Protein AF-A0A2V6TMY0-F1 (afdb_monomer_lite)

Structure (mmCIF, N/CA/C/O backbone):
data_AF-A0A2V6TMY0-F1
#
_entry.id   AF-A0A2V6TMY0-F1
#
loop_
_atom_site.group_PDB
_atom_site.id
_atom_site.type_symbol
_atom_site.label_atom_id
_atom_site.label_alt_id
_atom_site.label_comp_id
_atom_site.label_asym_id
_atom_site.label_entity_id
_atom_site.label_seq_id
_atom_site.pdbx_PDB_ins_code
_atom_site.Cartn_x
_atom_site.Cartn_y
_atom_site.Cartn_z
_atom_site.occupancy
_atom_site.B_iso_or_equiv
_atom_site.auth_seq_id
_atom_site.auth_comp_id
_atom_site.auth_asym_id
_atom_site.auth_atom_id
_atom_site.pdbx_PDB_model_num
ATOM 1 N N . MET A 1 1 ? 0.282 22.328 -14.443 1.00 42.94 1 MET A N 1
ATOM 2 C CA . MET A 1 1 ? 0.517 20.896 -14.163 1.00 42.94 1 MET A CA 1
ATOM 3 C C . MET A 1 1 ? -0.831 20.280 -13.842 1.00 42.94 1 MET A C 1
ATOM 5 O O . MET A 1 1 ? -1.508 20.795 -12.964 1.00 42.94 1 MET A O 1
ATOM 9 N N . SER A 1 2 ? -1.287 19.315 -14.644 1.00 46.22 2 SER A N 1
ATOM 10 C CA . SER A 1 2 ? -2.617 18.709 -14.488 1.00 46.22 2 SER A CA 1
ATOM 11 C C . SER A 1 2 ? -2.608 17.704 -13.335 1.00 46.22 2 SER A C 1
ATOM 13 O O . SER A 1 2 ? -1.668 16.920 -13.233 1.00 46.22 2 SER A O 1
ATOM 15 N N . LEU A 1 3 ? -3.667 17.687 -12.518 1.00 50.88 3 LEU A N 1
ATOM 16 C CA . LEU A 1 3 ? -3.892 16.752 -11.401 1.00 50.88 3 LEU A CA 1
ATOM 17 C C . LEU A 1 3 ? -3.723 15.272 -11.816 1.00 50.88 3 LEU A C 1
ATOM 19 O O . LEU A 1 3 ? -3.318 14.422 -11.029 1.00 50.88 3 LEU A O 1
ATOM 23 N N . THR A 1 4 ? -3.991 14.974 -13.089 1.00 51.94 4 THR A N 1
ATOM 24 C CA . THR A 1 4 ? -3.849 13.645 -13.700 1.00 51.94 4 THR A CA 1
ATOM 25 C C . THR A 1 4 ? -2.406 13.185 -13.903 1.00 51.94 4 THR A C 1
ATOM 27 O O . THR A 1 4 ? -2.183 11.987 -14.045 1.00 51.94 4 THR A O 1
ATOM 30 N N . ASP A 1 5 ? -1.431 14.095 -13.941 1.00 46.50 5 ASP A N 1
ATOM 31 C CA . ASP A 1 5 ? -0.027 13.753 -14.211 1.00 46.50 5 ASP A CA 1
ATOM 32 C C . ASP A 1 5 ? 0.736 13.408 -12.918 1.00 46.50 5 ASP A C 1
ATOM 34 O O . ASP A 1 5 ? 1.532 12.467 -12.883 1.00 46.50 5 ASP A O 1
ATOM 38 N N . SER A 1 6 ? 0.390 14.080 -11.812 1.00 50.44 6 SER A N 1
ATOM 39 C CA . SER A 1 6 ? 0.864 13.748 -10.460 1.00 50.44 6 SER A CA 1
ATOM 40 C C . SER A 1 6 ? 0.336 12.399 -9.962 1.00 50.44 6 SER A C 1
ATOM 42 O O . SER A 1 6 ? 1.046 11.688 -9.260 1.00 50.44 6 SER A O 1
ATOM 44 N N . LEU A 1 7 ? -0.875 12.005 -10.376 1.00 52.88 7 LEU A N 1
ATOM 45 C CA . LEU A 1 7 ? -1.460 10.697 -10.047 1.00 52.88 7 LEU A CA 1
ATOM 46 C C . LEU A 1 7 ? -0.752 9.522 -10.744 1.00 52.88 7 LEU A C 1
ATOM 48 O O . LEU A 1 7 ? -0.811 8.396 -10.255 1.00 52.88 7 LEU A O 1
ATOM 52 N N . LYS A 1 8 ? -0.073 9.758 -11.876 1.00 52.94 8 LYS A N 1
ATOM 53 C CA . LYS A 1 8 ? 0.678 8.709 -12.585 1.00 52.94 8 LYS A CA 1
ATOM 54 C C . LYS A 1 8 ? 2.035 8.412 -11.945 1.00 52.94 8 LYS A C 1
ATOM 56 O O . LYS A 1 8 ? 2.419 7.252 -11.915 1.00 52.94 8 LYS A O 1
ATOM 61 N N . HIS A 1 9 ? 2.712 9.423 -11.400 1.00 56.88 9 HIS A N 1
ATOM 62 C CA . HIS A 1 9 ? 4.090 9.312 -10.895 1.00 56.88 9 HIS A CA 1
ATOM 63 C C . HIS A 1 9 ? 4.205 8.796 -9.452 1.00 56.88 9 HIS A C 1
ATOM 65 O O . HIS A 1 9 ? 5.306 8.691 -8.923 1.00 56.88 9 HIS A O 1
ATOM 71 N N . ASN A 1 10 ? 3.083 8.486 -8.800 1.00 79.56 10 ASN A N 1
ATOM 72 C CA . ASN A 1 10 ? 3.054 8.069 -7.399 1.00 79.56 10 ASN A CA 1
ATOM 73 C C . ASN A 1 10 ? 2.496 6.647 -7.235 1.00 79.56 10 ASN A C 1
ATOM 75 O O . ASN A 1 10 ? 1.781 6.368 -6.274 1.00 79.56 10 ASN A O 1
ATOM 79 N N . ARG A 1 11 ? 2.752 5.771 -8.218 1.00 91.06 11 ARG A N 1
ATOM 80 C CA . ARG A 1 11 ? 2.346 4.362 -8.180 1.00 91.06 11 ARG A CA 1
ATOM 81 C C . ARG A 1 11 ? 3.470 3.521 -7.594 1.00 91.06 11 ARG A C 1
ATOM 83 O O . ARG A 1 11 ? 4.617 3.613 -8.023 1.00 91.06 11 ARG A O 1
ATOM 90 N N . TYR A 1 12 ? 3.115 2.652 -6.662 1.00 94.56 12 TYR A N 1
ATOM 91 C CA . TYR A 1 12 ? 4.036 1.706 -6.059 1.00 94.56 12 TYR A CA 1
ATOM 92 C C . TYR A 1 12 ? 3.502 0.289 -6.186 1.00 94.56 12 TYR A C 1
ATOM 94 O O . TYR A 1 12 ? 2.299 0.062 -6.073 1.00 94.56 12 TYR A O 1
ATOM 102 N N . SER A 1 13 ? 4.406 -0.668 -6.380 1.00 95.62 13 SER A N 1
ATOM 103 C CA . SER A 1 13 ? 4.076 -2.083 -6.208 1.00 95.62 13 SER A CA 1
ATOM 104 C C . SER A 1 13 ? 4.143 -2.436 -4.730 1.00 95.62 13 SER A C 1
ATOM 106 O O . SER A 1 13 ? 5.159 -2.176 -4.083 1.00 95.62 13 SER A O 1
ATOM 108 N N . VAL A 1 14 ? 3.102 -3.055 -4.189 1.00 96.69 14 VAL A N 1
ATOM 109 C CA . VAL A 1 14 ? 3.128 -3.585 -2.825 1.00 96.69 14 VAL A CA 1
ATOM 110 C C . VAL A 1 14 ? 4.050 -4.799 -2.793 1.00 96.69 14 VAL A C 1
ATOM 112 O O . VAL A 1 14 ? 3.881 -5.745 -3.557 1.00 96.69 14 VAL A O 1
ATOM 115 N N . VAL A 1 15 ? 5.042 -4.775 -1.909 1.00 97.12 15 VAL A N 1
ATOM 116 C CA . VAL A 1 15 ? 5.999 -5.874 -1.720 1.00 97.12 15 VAL A CA 1
ATOM 117 C C . VAL A 1 15 ? 5.570 -6.756 -0.556 1.00 97.12 15 VAL A C 1
ATOM 119 O O . VAL A 1 15 ? 5.628 -7.978 -0.654 1.00 97.12 15 VAL A O 1
ATOM 122 N N . ALA A 1 16 ? 5.150 -6.143 0.550 1.00 96.75 16 ALA A N 1
ATOM 123 C CA . ALA A 1 16 ? 4.699 -6.852 1.738 1.00 96.75 16 ALA A CA 1
ATOM 124 C C . ALA A 1 16 ? 3.715 -5.997 2.539 1.00 96.75 16 ALA A C 1
ATOM 126 O O . ALA A 1 16 ? 3.828 -4.770 2.578 1.00 96.75 16 ALA A O 1
ATOM 127 N N . VAL A 1 17 ? 2.790 -6.673 3.214 1.00 96.06 17 VAL A N 1
ATOM 128 C CA . VAL A 1 17 ? 1.825 -6.071 4.132 1.00 96.06 17 VAL A CA 1
ATOM 129 C C . VAL A 1 17 ? 2.034 -6.701 5.500 1.00 96.06 17 VAL A C 1
ATOM 131 O O . VAL A 1 17 ? 1.924 -7.916 5.646 1.00 96.06 17 VAL A O 1
ATOM 134 N N . ASP A 1 18 ? 2.336 -5.882 6.500 1.00 94.88 18 ASP A N 1
ATOM 135 C CA . ASP A 1 18 ? 2.379 -6.291 7.899 1.00 94.88 18 ASP A CA 1
ATOM 136 C C . ASP A 1 18 ? 1.232 -5.604 8.643 1.00 94.88 18 ASP A C 1
ATOM 138 O O . ASP A 1 18 ? 1.367 -4.508 9.192 1.00 94.88 18 ASP A O 1
ATOM 142 N N . ALA A 1 19 ? 0.073 -6.262 8.641 1.00 90.94 19 ALA A N 1
ATOM 143 C CA . ALA A 1 19 ? -1.113 -5.774 9.335 1.00 90.94 19 ALA A CA 1
ATOM 144 C C . ALA A 1 19 ? -0.958 -5.801 10.867 1.00 90.94 19 ALA A C 1
ATOM 146 O O . ALA A 1 19 ? -1.648 -5.056 11.555 1.00 90.94 19 ALA A O 1
ATOM 147 N N . ALA A 1 20 ? -0.051 -6.622 11.411 1.00 91.19 20 ALA A N 1
ATOM 148 C CA . ALA A 1 20 ? 0.164 -6.709 12.852 1.00 91.19 20 ALA A CA 1
ATOM 149 C C . ALA A 1 20 ? 0.924 -5.488 13.385 1.00 91.19 20 ALA A C 1
ATOM 151 O O . ALA A 1 20 ? 0.629 -5.011 14.480 1.00 91.19 20 ALA A O 1
ATOM 152 N N . THR A 1 21 ? 1.883 -4.967 12.613 1.00 92.62 21 THR A N 1
ATOM 153 C CA . THR A 1 21 ? 2.641 -3.758 12.982 1.00 92.62 21 THR A CA 1
ATOM 154 C C . THR A 1 21 ? 2.195 -2.495 12.244 1.00 92.62 21 THR A C 1
ATOM 156 O O . THR A 1 21 ? 2.762 -1.423 12.465 1.00 92.62 21 THR A O 1
ATOM 159 N N . GLY A 1 22 ? 1.168 -2.598 11.394 1.00 94.56 22 GLY A N 1
ATOM 160 C CA . GLY A 1 22 ? 0.623 -1.476 10.632 1.00 94.56 22 GLY A CA 1
ATOM 161 C C . GLY A 1 22 ? 1.624 -0.917 9.622 1.00 94.56 22 GLY A C 1
ATOM 162 O O . GLY A 1 22 ? 1.733 0.302 9.471 1.00 94.56 22 GLY A O 1
ATOM 163 N N . ARG A 1 23 ? 2.408 -1.787 8.975 1.00 96.62 23 ARG A N 1
ATOM 164 C CA . ARG A 1 23 ? 3.457 -1.399 8.025 1.00 96.62 23 ARG A CA 1
ATOM 165 C C . ARG A 1 23 ? 3.157 -1.903 6.626 1.00 96.62 23 ARG A C 1
ATOM 167 O O . ARG A 1 23 ? 2.764 -3.050 6.428 1.00 96.62 23 ARG A O 1
ATOM 174 N N . LEU A 1 24 ? 3.416 -1.041 5.651 1.00 96.94 24 LEU A N 1
ATOM 175 C CA . LEU A 1 24 ? 3.310 -1.366 4.238 1.00 96.94 24 LEU A CA 1
ATOM 176 C C . LEU A 1 24 ? 4.671 -1.176 3.581 1.00 96.94 24 LEU A C 1
ATOM 178 O O . LEU A 1 24 ? 5.219 -0.073 3.590 1.00 96.94 24 LEU A O 1
ATOM 182 N N . ARG A 1 25 ? 5.203 -2.246 2.990 1.00 97.50 25 ARG A N 1
ATOM 183 C CA . ARG A 1 25 ? 6.418 -2.175 2.184 1.00 97.50 25 ARG A CA 1
ATOM 184 C C . ARG A 1 25 ? 6.042 -2.057 0.727 1.00 97.50 25 ARG A C 1
ATOM 186 O O . ARG A 1 25 ? 5.353 -2.924 0.188 1.00 97.50 25 ARG A O 1
ATOM 193 N N . VAL A 1 26 ? 6.555 -1.027 0.074 1.00 96.56 26 VAL A N 1
ATOM 194 C CA . VAL A 1 26 ? 6.282 -0.765 -1.334 1.00 96.56 26 VAL A CA 1
ATOM 195 C C . VAL A 1 26 ? 7.567 -0.580 -2.126 1.00 96.56 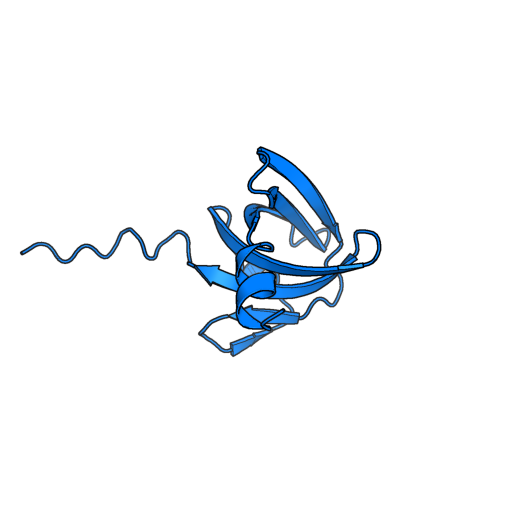26 VAL A C 1
ATOM 197 O O . VAL A 1 26 ? 8.618 -0.266 -1.567 1.00 96.56 26 VAL A O 1
ATOM 200 N N . ARG A 1 27 ? 7.480 -0.786 -3.438 1.00 96.31 27 ARG A N 1
ATOM 201 C CA . ARG A 1 27 ? 8.560 -0.588 -4.400 1.00 96.31 27 ARG A CA 1
ATOM 202 C C . ARG A 1 27 ? 8.165 0.490 -5.398 1.00 96.31 27 ARG A C 1
ATOM 204 O O . ARG A 1 27 ? 7.107 0.387 -6.022 1.00 96.31 27 ARG A O 1
ATOM 211 N N . SER A 1 28 ? 9.007 1.510 -5.526 1.00 92.50 28 SER A N 1
ATOM 212 C CA . SER A 1 28 ? 8.842 2.576 -6.517 1.00 92.50 28 SER A CA 1
ATOM 213 C C . SER A 1 28 ? 9.298 2.134 -7.909 1.00 92.50 28 SER A C 1
ATOM 215 O O . SER A 1 28 ? 9.951 1.104 -8.063 1.00 92.50 28 SER A O 1
ATOM 217 N N . GLU A 1 29 ? 9.014 2.950 -8.924 1.00 87.69 29 GLU A N 1
ATOM 218 C CA . GLU A 1 29 ? 9.514 2.733 -10.292 1.00 87.69 29 GLU A CA 1
ATOM 219 C C . GLU A 1 29 ? 11.048 2.748 -10.389 1.00 87.69 29 GLU A C 1
ATOM 221 O O . GLU A 1 29 ? 11.620 2.140 -11.286 1.00 87.69 29 GLU A O 1
ATOM 226 N N . ALA A 1 30 ? 11.734 3.396 -9.441 1.00 89.88 30 ALA A N 1
ATOM 227 C CA . ALA A 1 30 ? 13.194 3.370 -9.338 1.00 89.88 30 ALA A CA 1
ATOM 228 C C . ALA A 1 30 ? 13.730 2.080 -8.680 1.00 89.88 30 ALA A C 1
ATOM 230 O O . ALA A 1 30 ? 14.896 2.032 -8.292 1.00 89.88 30 ALA A O 1
ATOM 231 N N . GLU A 1 31 ? 12.881 1.060 -8.505 1.00 89.69 31 GLU A N 1
ATOM 232 C CA . GLU A 1 31 ? 13.186 -0.225 -7.860 1.00 89.69 31 GLU A CA 1
ATOM 233 C C . GLU A 1 31 ? 13.648 -0.098 -6.394 1.00 89.69 31 GLU A C 1
ATOM 235 O O . GLU A 1 31 ? 14.222 -1.023 -5.815 1.00 89.69 31 GLU A O 1
ATOM 240 N N . LEU A 1 32 ? 13.361 1.038 -5.749 1.00 93.44 32 LEU A N 1
ATOM 241 C CA . LEU A 1 32 ? 13.673 1.260 -4.340 1.00 93.44 32 LEU A CA 1
ATOM 242 C C . LEU A 1 32 ? 12.523 0.773 -3.464 1.00 93.44 32 LEU A C 1
ATOM 244 O O . LEU A 1 32 ? 11.368 1.157 -3.656 1.00 93.44 32 LEU A O 1
ATOM 248 N N . CYS A 1 33 ? 12.855 -0.057 -2.476 1.00 96.12 33 CYS A N 1
ATOM 249 C CA . CYS A 1 33 ? 11.913 -0.476 -1.446 1.00 96.12 33 CYS A CA 1
ATOM 250 C C . CYS A 1 33 ? 11.860 0.552 -0.315 1.00 96.12 33 CYS A C 1
ATOM 252 O O . CYS A 1 33 ? 12.898 1.010 0.162 1.00 96.12 33 CYS A O 1
ATOM 254 N N . THR A 1 34 ? 10.662 0.875 0.154 1.00 95.50 34 THR A N 1
ATOM 255 C CA . THR A 1 34 ? 10.448 1.759 1.305 1.00 95.50 34 THR A CA 1
ATOM 256 C C . THR A 1 34 ? 9.301 1.229 2.154 1.00 95.50 34 THR A C 1
ATOM 258 O O . THR A 1 34 ? 8.314 0.718 1.624 1.00 95.50 34 THR A O 1
ATOM 261 N N . ASP A 1 35 ? 9.453 1.333 3.472 1.00 96.50 35 ASP A N 1
ATOM 262 C CA . ASP A 1 35 ? 8.434 0.957 4.446 1.00 96.50 35 ASP A CA 1
ATOM 263 C C . ASP A 1 35 ? 7.697 2.212 4.928 1.00 96.50 35 ASP A C 1
ATOM 265 O O . ASP A 1 35 ? 8.329 3.176 5.367 1.00 96.50 35 ASP A O 1
ATOM 269 N N . PHE A 1 36 ? 6.367 2.179 4.893 1.00 96.06 36 PHE A N 1
ATOM 270 C CA . PHE A 1 36 ? 5.503 3.228 5.427 1.00 96.06 36 PHE A CA 1
ATOM 271 C C . PHE A 1 36 ? 4.757 2.739 6.663 1.00 96.06 36 PHE A C 1
ATOM 273 O O . PHE A 1 36 ? 4.228 1.624 6.695 1.00 96.06 36 PHE A O 1
ATOM 280 N N . ALA A 1 37 ? 4.697 3.590 7.685 1.00 96.06 37 ALA A N 1
ATOM 281 C CA . ALA A 1 37 ? 3.799 3.391 8.814 1.00 96.06 37 ALA A CA 1
ATOM 282 C C . ALA A 1 37 ? 2.387 3.833 8.409 1.00 96.06 37 ALA A C 1
ATOM 284 O O . ALA A 1 37 ? 2.207 4.944 7.914 1.00 96.06 37 ALA A O 1
ATOM 285 N N . CYS A 1 38 ? 1.395 2.976 8.625 1.00 92.88 38 CYS A N 1
ATOM 286 C CA . CYS A 1 38 ? 0.055 3.141 8.061 1.00 92.88 38 CYS A CA 1
ATOM 287 C C . CYS A 1 38 ? -1.056 3.226 9.117 1.00 92.88 38 CYS A C 1
ATOM 289 O O . CYS A 1 38 ? -2.208 3.050 8.757 1.00 92.88 38 CYS A O 1
ATOM 291 N N . GLY A 1 39 ? -0.710 3.488 10.387 1.00 85.12 39 GLY A N 1
ATOM 292 C CA . GLY A 1 39 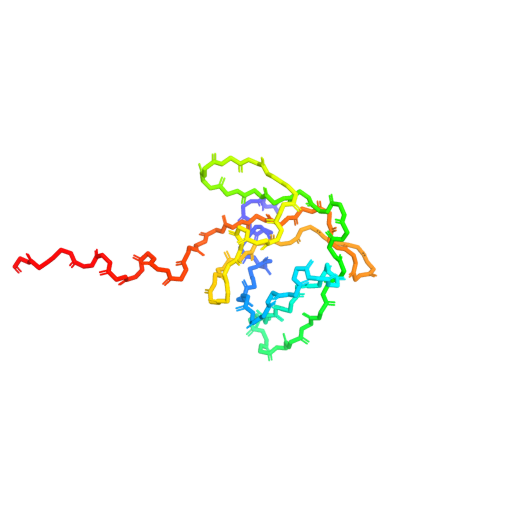? -1.598 3.501 11.567 1.00 85.12 39 GLY A CA 1
ATOM 293 C C . GLY A 1 39 ? -3.102 3.601 11.277 1.00 85.12 39 GLY A C 1
ATOM 294 O O . GLY A 1 39 ? -3.768 2.577 11.222 1.00 85.12 39 GLY A O 1
ATOM 295 N N . GLU A 1 40 ? -3.604 4.820 11.063 1.00 86.94 40 GLU A N 1
ATOM 296 C CA . GLU A 1 40 ? -5.016 5.105 10.735 1.00 86.94 40 GLU A CA 1
ATOM 297 C C . GLU A 1 40 ? -5.210 5.456 9.247 1.00 86.94 40 GLU A C 1
ATOM 299 O O . GLU A 1 40 ? -6.128 6.193 8.889 1.00 86.94 40 GLU A O 1
ATOM 304 N N . ALA A 1 41 ? -4.313 5.003 8.366 1.00 93.88 41 ALA A N 1
ATOM 305 C CA . ALA A 1 41 ? -4.395 5.334 6.947 1.00 93.88 41 ALA A CA 1
ATOM 306 C C . ALA A 1 41 ? -5.732 4.849 6.361 1.00 93.88 41 ALA A C 1
ATOM 308 O O . ALA A 1 41 ? -6.156 3.721 6.620 1.00 93.88 41 ALA A O 1
ATOM 309 N N . GLU A 1 42 ? -6.406 5.696 5.580 1.00 96.56 42 GLU A N 1
ATOM 310 C CA . GLU A 1 42 ? -7.611 5.290 4.852 1.00 96.56 42 GLU A CA 1
ATOM 311 C C . GLU A 1 42 ? -7.191 4.410 3.670 1.00 96.56 42 GLU A C 1
ATOM 313 O O . GLU A 1 42 ? -6.401 4.822 2.821 1.00 96.56 42 GLU A O 1
ATOM 318 N N . VAL A 1 43 ? -7.706 3.187 3.617 1.00 96.25 43 VAL A N 1
ATOM 319 C CA . VAL A 1 43 ? -7.534 2.267 2.495 1.00 96.25 43 VAL A CA 1
ATOM 320 C C . VAL A 1 43 ? -8.728 2.434 1.565 1.00 96.25 43 VAL A C 1
ATOM 322 O O . VAL A 1 43 ? -9.871 2.210 1.960 1.00 96.25 43 VAL A O 1
ATOM 325 N N . VAL A 1 44 ? -8.470 2.836 0.323 1.00 95.31 44 VAL A N 1
ATOM 326 C CA . VAL A 1 44 ? -9.500 3.054 -0.696 1.00 95.31 44 VAL A CA 1
ATOM 327 C C . VAL A 1 44 ? -9.361 2.005 -1.789 1.00 95.31 44 VAL A C 1
ATOM 329 O O . VAL A 1 44 ? -8.338 1.940 -2.473 1.00 95.31 44 VAL A O 1
ATOM 332 N N . THR A 1 45 ? -10.404 1.204 -1.964 1.00 93.31 45 THR A N 1
ATOM 333 C CA . THR A 1 45 ? -10.509 0.146 -2.970 1.00 93.31 45 THR A CA 1
ATOM 334 C C . THR A 1 45 ? -11.752 0.365 -3.833 1.00 93.31 45 THR A C 1
ATOM 336 O O . THR A 1 45 ? -12.527 1.299 -3.605 1.00 93.31 45 THR A O 1
ATOM 339 N N . ASP A 1 46 ? -11.968 -0.497 -4.826 1.00 89.06 46 ASP A N 1
ATOM 340 C CA . ASP A 1 46 ? -13.186 -0.451 -5.642 1.00 89.06 46 ASP A CA 1
ATOM 341 C C . ASP A 1 46 ? -14.429 -0.892 -4.847 1.00 89.06 46 ASP A C 1
ATOM 343 O O . ASP A 1 46 ? -15.546 -0.469 -5.145 1.00 89.06 46 ASP A O 1
ATOM 347 N N . GLU A 1 47 ? -14.241 -1.698 -3.797 1.00 87.62 47 GLU A N 1
ATOM 348 C CA . GLU A 1 47 ? -15.307 -2.143 -2.895 1.00 87.62 47 GLU A CA 1
ATOM 349 C C . GLU A 1 47 ? -15.708 -1.079 -1.859 1.00 87.62 47 GLU A C 1
ATOM 351 O O . GLU A 1 47 ? -16.771 -1.186 -1.242 1.00 87.62 47 GLU A O 1
ATOM 356 N N . GLY A 1 48 ? -14.887 -0.040 -1.668 1.00 92.31 48 GLY A N 1
ATOM 357 C CA . GLY A 1 48 ? -15.189 1.071 -0.775 1.00 92.31 48 GLY A CA 1
ATOM 358 C C . GLY A 1 48 ? -13.973 1.614 -0.031 1.00 92.31 48 GLY A C 1
ATOM 359 O O . GLY A 1 48 ? -12.866 1.686 -0.556 1.00 92.31 48 GLY A O 1
ATOM 360 N N . ARG A 1 49 ? -14.210 2.073 1.199 1.00 95.38 49 ARG A N 1
ATOM 361 C CA . ARG A 1 49 ? -13.193 2.677 2.066 1.00 95.38 49 ARG A CA 1
ATOM 362 C C . ARG A 1 49 ? -13.130 1.924 3.386 1.00 95.38 49 ARG A C 1
ATOM 364 O O . ARG A 1 49 ? -14.175 1.632 3.970 1.00 95.38 49 ARG A O 1
ATOM 371 N N . SER A 1 50 ? -11.926 1.639 3.857 1.00 95.06 50 SER A N 1
ATOM 372 C CA . SER A 1 50 ? -11.663 0.985 5.137 1.00 95.06 50 SER A CA 1
ATOM 373 C C . SER A 1 50 ? -10.406 1.578 5.789 1.00 95.06 50 SER A C 1
ATOM 375 O O . SER A 1 50 ? -9.812 2.522 5.277 1.00 95.06 50 SER A O 1
ATOM 377 N N . HIS A 1 51 ? -9.998 1.031 6.931 1.00 93.06 51 HIS A N 1
ATOM 378 C CA . HIS A 1 51 ? -8.672 1.265 7.525 1.00 93.06 51 HIS A CA 1
ATOM 379 C C . HIS A 1 51 ? -7.881 -0.048 7.647 1.00 93.06 51 HIS A C 1
ATOM 381 O O . HIS A 1 51 ? -6.886 -0.142 8.363 1.00 93.06 51 HIS A O 1
ATOM 387 N N . ALA A 1 52 ? -8.354 -1.108 6.988 1.00 90.31 52 ALA A N 1
ATOM 388 C CA . ALA A 1 52 ? -7.799 -2.439 7.137 1.00 90.31 52 ALA A CA 1
ATOM 389 C C . ALA A 1 52 ? -6.733 -2.680 6.066 1.00 90.31 52 ALA A C 1
ATOM 391 O O . ALA A 1 52 ? -7.038 -2.942 4.907 1.00 90.31 52 ALA A O 1
ATOM 392 N N . LEU A 1 53 ? -5.458 -2.686 6.467 1.00 92.38 53 LEU A N 1
ATOM 393 C CA . LEU A 1 53 ? -4.365 -3.084 5.568 1.00 92.38 53 LEU A CA 1
ATOM 394 C C . LEU A 1 53 ? -4.522 -4.508 5.023 1.00 92.38 53 LEU A C 1
ATOM 396 O O . LEU A 1 53 ? -3.959 -4.818 3.980 1.00 92.38 53 LEU A O 1
ATOM 400 N N . ALA A 1 54 ? -5.288 -5.364 5.708 1.00 89.19 54 ALA A N 1
ATOM 401 C CA . ALA A 1 54 ? -5.620 -6.709 5.243 1.00 89.19 54 ALA A CA 1
ATOM 402 C C . ALA A 1 54 ? -6.374 -6.720 3.897 1.00 89.19 54 ALA A C 1
ATOM 404 O O . ALA A 1 54 ? -6.383 -7.749 3.228 1.00 89.19 54 ALA A O 1
ATOM 405 N N . ASP A 1 55 ? -6.949 -5.587 3.483 1.00 91.50 55 ASP A N 1
ATOM 406 C CA . ASP A 1 55 ? -7.611 -5.430 2.186 1.00 91.50 55 ASP A CA 1
ATOM 407 C C . ASP A 1 55 ? -6.613 -5.193 1.035 1.00 91.50 55 ASP A C 1
ATOM 409 O O . ASP A 1 55 ? -7.025 -5.069 -0.118 1.00 91.50 55 ASP A O 1
ATOM 413 N N . ILE A 1 56 ? -5.308 -5.106 1.319 1.00 94.44 56 ILE A N 1
ATOM 414 C CA . ILE A 1 56 ? -4.227 -4.904 0.346 1.00 94.44 56 ILE A CA 1
ATOM 415 C C . ILE A 1 56 ? -3.414 -6.193 0.225 1.00 94.44 56 ILE A C 1
ATOM 417 O O . ILE A 1 56 ? -3.071 -6.819 1.228 1.00 94.44 56 ILE A O 1
ATOM 421 N N . ASN A 1 57 ? -3.035 -6.560 -1.000 1.00 94.75 57 ASN A N 1
ATOM 422 C CA . ASN A 1 57 ? -2.230 -7.751 -1.256 1.00 94.75 57 ASN A CA 1
ATOM 423 C C . ASN A 1 57 ? -0.827 -7.406 -1.776 1.00 94.75 57 ASN A C 1
ATOM 425 O O . ASN A 1 57 ? -0.662 -6.445 -2.533 1.00 94.75 57 ASN A O 1
ATOM 429 N N . PRO A 1 58 ? 0.205 -8.207 -1.445 1.00 95.75 58 PRO A N 1
ATOM 430 C CA . PRO A 1 58 ? 1.467 -8.182 -2.175 1.00 95.75 58 PRO A CA 1
ATOM 431 C C . PRO A 1 58 ? 1.243 -8.349 -3.684 1.00 95.75 58 PRO A C 1
ATOM 433 O O . PRO A 1 58 ? 0.528 -9.248 -4.118 1.00 95.75 58 PRO A O 1
ATOM 436 N N . GLY A 1 59 ? 1.868 -7.480 -4.475 1.00 94.38 59 GLY A N 1
ATOM 437 C CA . GLY A 1 59 ? 1.690 -7.388 -5.923 1.00 94.38 59 GLY A CA 1
ATOM 438 C C . GLY A 1 59 ? 0.629 -6.381 -6.376 1.00 94.38 59 GLY A C 1
ATOM 439 O O . GLY A 1 59 ? 0.646 -6.006 -7.548 1.00 94.38 59 GLY A O 1
ATOM 440 N N . ASP A 1 60 ? -0.246 -5.900 -5.483 1.00 95.12 60 ASP A N 1
ATOM 441 C CA . ASP A 1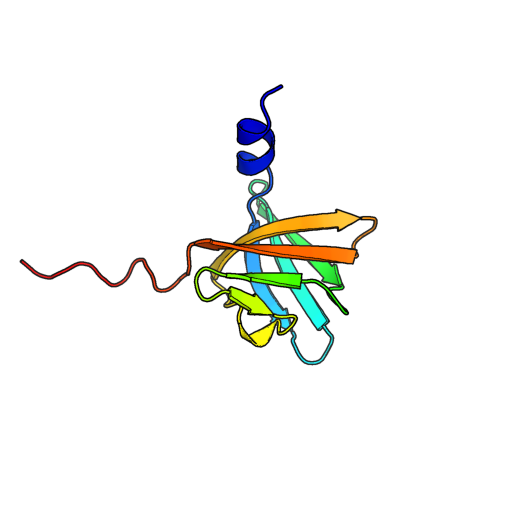 60 ? -1.163 -4.805 -5.813 1.00 95.12 60 ASP A CA 1
ATOM 442 C C . ASP A 1 60 ? -0.364 -3.554 -6.207 1.00 95.12 60 ASP A C 1
ATOM 444 O O . ASP A 1 60 ? 0.745 -3.308 -5.719 1.00 95.12 60 ASP A O 1
ATOM 448 N N . ILE A 1 61 ? -0.942 -2.734 -7.083 1.00 94.56 61 ILE A N 1
ATOM 449 C CA . ILE A 1 61 ? -0.417 -1.403 -7.378 1.00 94.56 61 ILE A CA 1
ATOM 450 C C . ILE A 1 61 ? -1.250 -0.392 -6.601 1.00 94.56 61 ILE A C 1
ATOM 452 O O . ILE A 1 61 ? -2.478 -0.380 -6.716 1.00 94.56 61 ILE A O 1
ATOM 456 N N . VAL A 1 62 ? -0.582 0.477 -5.845 1.00 95.12 62 VAL A N 1
ATOM 457 C CA . VAL A 1 62 ? -1.216 1.498 -5.001 1.00 95.12 62 VAL A CA 1
ATOM 458 C C . VAL A 1 62 ? -0.671 2.889 -5.295 1.00 95.12 62 VAL A C 1
ATOM 460 O O . VAL A 1 62 ? 0.455 3.031 -5.769 1.00 95.12 62 VAL A O 1
ATOM 463 N N . THR A 1 63 ? -1.442 3.922 -4.970 1.00 94.94 63 THR A N 1
ATOM 464 C CA . THR A 1 63 ? -0.925 5.279 -4.758 1.00 94.94 63 THR A CA 1
ATOM 465 C C . THR A 1 63 ? -0.988 5.629 -3.277 1.00 94.94 63 THR A C 1
ATOM 467 O O . THR A 1 63 ? -1.935 5.233 -2.597 1.00 94.94 63 THR A O 1
ATOM 470 N N . LEU A 1 64 ? 0.006 6.372 -2.788 1.00 92.12 64 LEU A N 1
ATOM 471 C CA . LEU A 1 64 ? 0.128 6.737 -1.376 1.00 92.12 64 LEU A CA 1
ATOM 472 C C . LEU A 1 64 ? 0.131 8.251 -1.197 1.00 92.12 64 LEU A C 1
ATOM 474 O O . LEU A 1 64 ? 1.022 8.932 -1.708 1.00 92.12 64 LEU A O 1
ATOM 478 N N . GLU A 1 65 ? -0.798 8.772 -0.404 1.00 92.56 65 GLU A N 1
ATOM 479 C CA . GLU A 1 65 ? -0.590 10.063 0.244 1.00 92.56 65 GLU A CA 1
ATOM 480 C C . GLU A 1 65 ? 0.196 9.825 1.527 1.00 92.56 65 GLU A C 1
ATOM 482 O O . GLU A 1 65 ? -0.224 9.057 2.396 1.00 92.56 65 GLU A O 1
ATOM 487 N N . HIS A 1 66 ? 1.368 10.445 1.637 1.00 91.69 66 HIS A N 1
ATOM 488 C CA . HIS A 1 66 ? 2.232 10.253 2.788 1.00 91.69 66 HIS A CA 1
ATOM 489 C C . HIS A 1 66 ? 3.019 11.512 3.127 1.00 91.69 66 HIS A C 1
ATOM 491 O O . HIS A 1 66 ? 3.333 12.345 2.274 1.00 91.69 66 HIS A O 1
ATOM 497 N N . LYS A 1 67 ? 3.418 11.607 4.391 1.00 89.19 67 LYS A N 1
ATOM 498 C CA . LYS A 1 67 ? 4.321 12.637 4.889 1.00 89.19 67 LYS A CA 1
ATOM 499 C C . LYS A 1 67 ? 5.253 12.025 5.925 1.00 89.19 67 LYS A C 1
ATOM 501 O O . LYS A 1 67 ? 4.807 11.279 6.787 1.00 89.19 67 LYS A O 1
ATOM 506 N N . ASP A 1 68 ? 6.547 12.313 5.812 1.00 90.12 68 ASP A N 1
ATOM 507 C CA . ASP A 1 68 ? 7.567 11.889 6.782 1.00 90.12 68 ASP A CA 1
ATOM 508 C C . ASP A 1 68 ? 7.557 10.371 7.089 1.00 90.12 68 ASP A C 1
ATOM 510 O O . ASP A 1 68 ? 7.784 9.949 8.218 1.00 90.12 68 ASP A O 1
ATOM 514 N N . GLY A 1 69 ? 7.272 9.530 6.083 1.00 91.38 69 GLY A N 1
ATOM 515 C CA . GLY A 1 69 ? 7.215 8.064 6.230 1.00 91.38 69 GLY A CA 1
ATOM 516 C C . GLY A 1 69 ? 5.904 7.514 6.812 1.00 91.38 69 GLY A C 1
ATOM 517 O O . GLY A 1 69 ? 5.779 6.302 7.002 1.00 91.38 69 GLY A O 1
ATOM 518 N N . HIS A 1 70 ? 4.916 8.377 7.052 1.00 93.44 70 HIS A N 1
ATOM 519 C CA . HIS A 1 70 ? 3.576 8.007 7.496 1.00 93.44 70 HIS A CA 1
ATOM 520 C C . HIS A 1 70 ? 2.568 8.170 6.358 1.00 93.44 70 HIS A C 1
ATOM 522 O O . HIS A 1 70 ? 2.457 9.254 5.783 1.00 93.44 70 HIS A O 1
ATOM 528 N N . ALA A 1 71 ? 1.842 7.102 6.036 1.00 93.81 71 ALA A N 1
ATOM 529 C CA . ALA A 1 71 ? 0.762 7.130 5.056 1.00 93.81 71 ALA A CA 1
ATOM 530 C C . ALA A 1 71 ? -0.543 7.624 5.700 1.00 93.81 71 ALA A C 1
ATOM 532 O O . ALA A 1 71 ? -0.858 7.245 6.829 1.00 93.81 71 ALA A O 1
ATOM 533 N N . SER A 1 72 ? -1.295 8.457 4.978 1.00 94.00 72 SER A N 1
ATOM 534 C CA . SER A 1 72 ? -2.631 8.936 5.364 1.00 94.00 72 SER A CA 1
ATOM 535 C C . SER A 1 72 ? -3.740 8.384 4.469 1.00 94.00 72 SER A C 1
ATOM 537 O O . SER A 1 72 ? -4.830 8.121 4.967 1.00 94.00 72 SER A O 1
ATOM 539 N N . GLU A 1 73 ? -3.463 8.161 3.181 1.00 95.12 73 GLU A N 1
ATOM 540 C CA . GLU A 1 73 ? -4.366 7.475 2.246 1.00 95.12 73 GLU A CA 1
ATOM 541 C C . GLU A 1 73 ? -3.570 6.458 1.419 1.00 95.12 73 GLU A C 1
ATOM 543 O O . GLU A 1 73 ? -2.490 6.759 0.901 1.00 95.12 73 GLU A O 1
ATOM 548 N N . ILE A 1 74 ? -4.124 5.255 1.282 1.00 95.75 74 ILE A N 1
ATOM 549 C CA . ILE A 1 74 ? -3.620 4.175 0.441 1.00 95.75 74 ILE A CA 1
ATOM 550 C C . ILE A 1 74 ? -4.723 3.805 -0.540 1.00 95.75 74 ILE A C 1
ATOM 552 O O . ILE A 1 74 ? -5.705 3.162 -0.181 1.00 95.75 74 ILE A O 1
ATOM 556 N N . ARG A 1 75 ? -4.560 4.185 -1.803 1.00 95.50 75 ARG A N 1
ATOM 557 C CA . ARG A 1 75 ? -5.539 3.879 -2.845 1.00 95.50 75 ARG A CA 1
ATOM 558 C C . ARG A 1 75 ? -5.048 2.736 -3.708 1.00 95.50 75 ARG A C 1
ATOM 560 O O . ARG A 1 75 ? -4.013 2.858 -4.363 1.00 95.50 75 ARG A O 1
ATOM 567 N N . VAL A 1 76 ? -5.805 1.648 -3.744 1.00 94.50 76 VAL A N 1
ATOM 568 C CA . VAL A 1 76 ? -5.547 0.525 -4.643 1.00 94.50 76 VAL A CA 1
ATOM 569 C C . VAL A 1 76 ? -5.984 0.916 -6.048 1.00 94.50 76 VAL A C 1
ATOM 571 O O . VAL A 1 76 ? -7.108 1.353 -6.265 1.00 94.50 76 VAL A O 1
ATOM 574 N N . VAL A 1 77 ? -5.064 0.809 -7.005 1.00 92.12 77 VAL A N 1
ATOM 575 C CA . VAL A 1 77 ? -5.280 1.216 -8.404 1.00 92.12 77 VAL A CA 1
ATOM 576 C C . VAL A 1 77 ? -5.161 0.057 -9.392 1.00 92.12 77 VAL A C 1
ATOM 578 O O . VAL A 1 77 ? -5.428 0.247 -10.579 1.00 92.12 77 VAL A O 1
ATOM 581 N N . ARG A 1 78 ? -4.686 -1.109 -8.940 1.00 91.19 78 ARG A N 1
ATOM 582 C CA . ARG A 1 78 ? -4.723 -2.386 -9.668 1.00 91.19 78 ARG A CA 1
ATOM 583 C C . ARG A 1 78 ? -4.559 -3.536 -8.678 1.00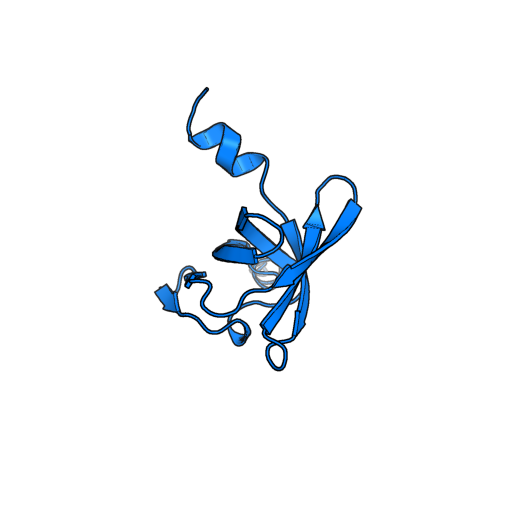 91.19 78 ARG A C 1
ATOM 585 O O . ARG A 1 78 ? -3.629 -3.476 -7.870 1.00 91.19 78 ARG A O 1
ATOM 592 N N . ARG A 1 79 ? -5.385 -4.581 -8.774 1.00 92.38 79 ARG A N 1
ATOM 593 C CA . ARG A 1 79 ? -5.188 -5.810 -7.997 1.00 92.38 79 ARG A CA 1
ATOM 594 C C . ARG A 1 79 ? -4.202 -6.743 -8.689 1.00 92.38 79 ARG A C 1
ATOM 596 O O . ARG A 1 79 ? -4.168 -6.824 -9.916 1.00 92.38 79 ARG A O 1
ATOM 603 N N . VAL A 1 80 ? -3.432 -7.491 -7.906 1.00 88.38 80 VAL A N 1
ATOM 604 C CA . VAL A 1 80 ? -2.535 -8.539 -8.424 1.00 88.38 80 VAL A CA 1
ATOM 605 C C . VAL A 1 80 ? -3.298 -9.675 -9.123 1.00 88.38 80 VAL A C 1
ATOM 607 O O . VAL A 1 80 ? -2.775 -10.308 -10.036 1.00 88.38 80 VAL A O 1
ATOM 610 N N . PHE A 1 81 ? -4.549 -9.924 -8.728 1.00 74.06 81 PHE A N 1
ATOM 611 C CA . PHE A 1 81 ? -5.359 -11.031 -9.247 1.00 74.06 81 PHE A CA 1
ATOM 612 C C . PHE A 1 81 ? -6.198 -10.677 -10.485 1.00 74.06 81 PHE A C 1
ATOM 614 O O . PHE A 1 81 ? -6.734 -11.585 -11.119 1.00 74.06 81 PHE A O 1
ATOM 621 N N . ASP A 1 82 ? -6.254 -9.402 -10.884 1.00 63.78 82 ASP A N 1
ATOM 622 C CA . ASP A 1 82 ? -6.998 -8.971 -12.079 1.00 63.78 82 ASP A CA 1
ATOM 623 C C . ASP A 1 82 ? -6.347 -9.448 -13.394 1.00 63.78 82 ASP A C 1
ATOM 625 O O . ASP A 1 82 ? -6.988 -9.430 -14.439 1.00 63.78 82 ASP A O 1
ATOM 629 N N . GLU A 1 83 ? -5.089 -9.912 -13.372 1.00 52.31 83 GLU A N 1
ATOM 630 C CA . GLU A 1 83 ? -4.391 -10.438 -14.561 1.00 52.31 83 GLU A CA 1
ATOM 631 C C . GLU A 1 83 ? -4.723 -11.913 -14.882 1.00 52.31 83 GLU A C 1
ATOM 633 O O . GLU A 1 83 ? -4.350 -12.396 -15.951 1.00 52.31 83 GLU A O 1
ATOM 638 N N . TYR A 1 84 ? -5.455 -12.6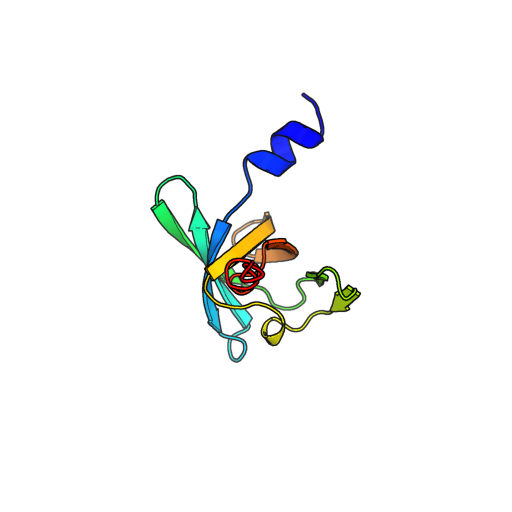35 -14.019 1.00 53.59 84 TYR A N 1
ATOM 639 C CA . TYR A 1 84 ? -5.788 -14.056 -14.246 1.00 53.59 84 TYR A CA 1
ATOM 640 C C . TYR A 1 84 ? -7.179 -14.310 -14.833 1.00 53.59 84 TYR A C 1
ATOM 642 O O . TYR A 1 84 ? -7.492 -15.443 -15.195 1.00 53.59 84 TYR A O 1
ATOM 650 N N . SER A 1 85 ? -8.009 -13.285 -15.006 1.00 52.97 85 SER A N 1
ATOM 651 C CA . SER A 1 85 ? -9.270 -13.386 -15.743 1.00 52.97 85 SER A CA 1
ATOM 652 C C 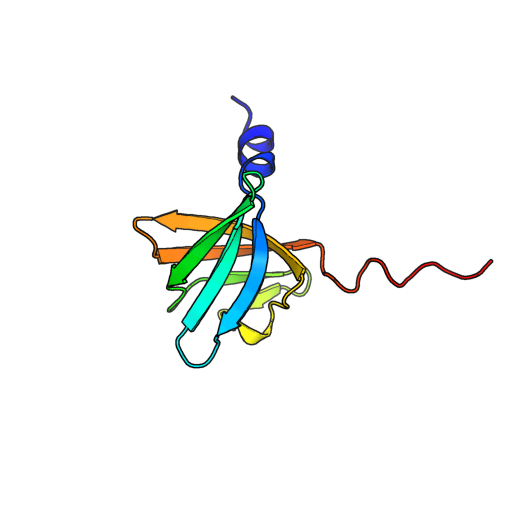. SER A 1 85 ? -9.044 -13.143 -17.239 1.00 52.97 85 SER A C 1
ATOM 654 O O . SER A 1 85 ? -9.636 -12.254 -17.843 1.00 52.97 85 SER A O 1
ATOM 656 N N . SER A 1 86 ? -8.188 -13.954 -17.868 1.00 56.25 86 SER A N 1
ATOM 657 C CA . SER A 1 86 ? -8.271 -14.133 -19.321 1.00 56.25 86 SER A CA 1
ATOM 658 C C . SER A 1 86 ? -9.447 -15.073 -19.588 1.00 56.25 86 SER A C 1
ATOM 660 O O . SER A 1 86 ? -9.345 -16.248 -19.232 1.00 56.25 86 SER A O 1
ATOM 662 N N . PRO A 1 87 ? -10.584 -14.613 -20.143 1.00 54.19 87 PRO A N 1
ATOM 663 C CA . PRO A 1 87 ? -11.592 -15.546 -20.611 1.00 54.19 87 PRO A CA 1
ATOM 664 C C . PRO A 1 87 ? -10.961 -16.401 -21.710 1.00 54.19 87 PRO A C 1
ATOM 666 O O . PRO A 1 87 ? -10.459 -15.879 -22.704 1.00 54.19 87 PRO A O 1
ATOM 669 N N . GLU A 1 88 ? -10.958 -17.711 -21.497 1.00 56.44 88 GLU A N 1
ATOM 670 C CA . GLU A 1 88 ? -10.624 -18.686 -22.524 1.00 56.44 88 GLU A CA 1
ATOM 671 C C . GLU A 1 88 ? -11.711 -18.592 -23.610 1.00 56.44 88 GLU A C 1
ATOM 673 O O . GLU A 1 88 ? -12.872 -18.923 -23.355 1.00 56.44 88 GLU A O 1
ATOM 678 N N . TRP A 1 89 ? -11.366 -18.087 -24.796 1.00 61.25 89 TRP A N 1
ATOM 679 C CA . TRP A 1 89 ? -12.159 -18.263 -26.015 1.00 61.25 89 TRP A CA 1
ATOM 680 C C . TRP A 1 89 ? -11.286 -18.776 -27.153 1.00 61.25 89 TRP A C 1
ATOM 682 O O . TRP A 1 89 ? -10.199 -18.200 -27.383 1.00 61.25 89 TRP A O 1
#

Radius of gyration: 13.44 Å; chains: 1; bounding box: 29×40×39 Å

Secondary structure (DSSP, 8-state):
--HHHHTTTTEEEEEEEETTTTEEEEE-TTS-EEEEE-TTPEEEETTEEES-GGG--TT-EEEEEEETTEEEEEEEEE-GGGGS-----

Foldseek 3Di:
DDPVVVQVQQKWQFADQDQVQQKTWTAHPVRDIAIARLPQAWEQEPVGIDSGSVVADGGFIWGFDDDPRYTRYTYGPGHNCVVVPPPDD

Sequence (89 aa):
MSLTDSLKHNRYSVVAVDAATGRLRVRSEAELCTDFACGEAEVVTDEGRSHALADINPGDIVTLEHKDGHASEIRVVRRVFDEYSSPEW

pLDDT: mean 85.32, std 16.21, range [42.94, 97.5]